Protein AF-A0A923X010-F1 (afdb_monomer_lite)

Radius of gyration: 14.25 Å; chains: 1; bounding box: 36×28×43 Å

Foldseek 3Di:
DEEEEEEADQPPVVQCLVVLLVCVVVVHHYAYEYQADDVVSLVVSQVVVVVSVHHNVSYHDNCVVVVDHFQCCVVCLVVVLVVVVVVPVPDPDAYEYEAADLAQAGVSRNSVNVSQVVVCVVVVHHYHHGYDDHCVPHDD

pLDDT: mean 92.66, std 8.64, range [51.75, 98.5]

Structure (mmCIF, N/CA/C/O backbone):
data_AF-A0A923X010-F1
#
_entry.id   AF-A0A923X010-F1
#
loop_
_atom_site.group_PDB
_atom_site.id
_atom_site.type_symbol
_atom_site.label_atom_id
_atom_site.label_alt_id
_atom_site.label_comp_id
_atom_site.label_asym_id
_atom_site.label_entity_id
_atom_site.label_seq_id
_atom_site.pdbx_PDB_ins_code
_atom_site.Cartn_x
_atom_site.Cartn_y
_atom_site.Cartn_z
_atom_site.occupancy
_atom_site.B_iso_or_equiv
_atom_site.auth_seq_id
_atom_site.auth_comp_id
_atom_site.auth_asym_id
_atom_site.auth_atom_id
_atom_site.pdbx_PDB_model_num
ATOM 1 N N . MET A 1 1 ? -11.680 -4.410 12.786 1.00 91.38 1 MET A N 1
ATOM 2 C CA . MET A 1 1 ? -10.551 -4.768 11.911 1.00 91.38 1 MET A CA 1
ATOM 3 C C . MET A 1 1 ? -10.046 -3.525 11.200 1.00 91.38 1 MET A C 1
ATOM 5 O O . MET A 1 1 ? -10.853 -2.677 10.807 1.00 91.38 1 MET A O 1
ATOM 9 N N . THR A 1 2 ? -8.729 -3.437 11.064 1.00 93.69 2 THR A N 1
ATOM 10 C CA . THR A 1 2 ? -8.023 -2.421 10.288 1.00 93.69 2 THR A CA 1
ATOM 11 C C . THR A 1 2 ? -7.460 -3.060 9.023 1.00 93.69 2 THR A C 1
ATOM 13 O O . THR A 1 2 ? -6.737 -4.047 9.096 1.00 93.69 2 THR A O 1
ATOM 16 N N . ILE A 1 3 ? -7.781 -2.489 7.867 1.00 96.69 3 ILE A N 1
ATOM 17 C CA . ILE A 1 3 ? -7.250 -2.897 6.569 1.00 96.69 3 ILE A CA 1
ATOM 18 C C . ILE A 1 3 ? -6.143 -1.927 6.178 1.00 96.69 3 ILE A C 1
ATOM 20 O O . ILE A 1 3 ? -6.376 -0.717 6.113 1.00 96.69 3 ILE A O 1
ATOM 24 N N . ILE A 1 4 ? -4.950 -2.446 5.913 1.00 96.88 4 ILE A N 1
ATOM 25 C CA . ILE A 1 4 ? -3.801 -1.660 5.470 1.00 96.88 4 ILE A CA 1
ATOM 26 C C . ILE A 1 4 ? -3.546 -1.963 3.997 1.00 96.88 4 ILE A C 1
ATOM 28 O O . ILE A 1 4 ? -3.059 -3.035 3.652 1.00 96.88 4 ILE A O 1
ATOM 32 N N . TYR A 1 5 ? -3.847 -0.997 3.138 1.00 98.12 5 TYR A N 1
ATOM 33 C CA . TYR A 1 5 ? -3.554 -1.035 1.712 1.00 98.12 5 TYR A CA 1
ATOM 34 C C . TYR A 1 5 ? -2.122 -0.548 1.477 1.00 98.12 5 TYR A C 1
ATOM 36 O O . TYR A 1 5 ? -1.843 0.645 1.595 1.00 98.12 5 TYR A O 1
ATOM 44 N N . LEU A 1 6 ? -1.218 -1.476 1.168 1.00 97.31 6 LEU A N 1
ATOM 45 C CA . LEU A 1 6 ? 0.174 -1.214 0.815 1.00 97.31 6 LEU A CA 1
ATOM 46 C C . LEU A 1 6 ? 0.300 -1.141 -0.707 1.00 97.31 6 LEU A C 1
ATOM 48 O O . LEU A 1 6 ? 0.279 -2.170 -1.386 1.00 97.31 6 LEU A O 1
ATOM 52 N N . LEU A 1 7 ? 0.415 0.079 -1.229 1.00 97.75 7 LEU A N 1
ATOM 53 C CA . LEU A 1 7 ? 0.396 0.360 -2.660 1.00 97.75 7 LEU A CA 1
ATOM 54 C C . LEU A 1 7 ? 1.720 1.012 -3.090 1.00 97.75 7 LEU A C 1
ATOM 56 O O . LEU A 1 7 ? 2.132 2.015 -2.500 1.00 97.75 7 LEU A O 1
ATOM 60 N N . PRO A 1 8 ? 2.427 0.456 -4.082 1.00 96.38 8 PRO A N 1
ATOM 61 C CA . PRO A 1 8 ? 3.676 1.028 -4.551 1.00 96.38 8 PRO A CA 1
ATOM 62 C C . PRO A 1 8 ? 3.425 2.357 -5.270 1.00 96.38 8 PRO A C 1
ATOM 64 O O . PRO A 1 8 ? 4.064 3.357 -4.929 1.00 96.38 8 PRO A O 1
ATOM 67 N N . HIS A 1 9 ? 2.437 2.408 -6.164 1.00 97.25 9 HIS A N 1
ATOM 68 C CA . HIS A 1 9 ? 2.143 3.573 -6.990 1.00 97.25 9 HIS A CA 1
ATOM 69 C C . HIS A 1 9 ? 0.783 4.184 -6.669 1.00 97.25 9 HIS A C 1
ATOM 71 O O . HIS A 1 9 ? -0.149 3.540 -6.193 1.00 97.25 9 HIS A O 1
ATOM 77 N N . PHE A 1 10 ? 0.672 5.474 -6.967 1.00 96.75 10 PHE A N 1
ATOM 78 C CA . PHE A 1 10 ? -0.623 6.130 -7.107 1.00 96.75 10 PHE A CA 1
ATOM 79 C C . PHE A 1 10 ? -1.327 5.582 -8.335 1.00 96.75 10 PHE A C 1
ATOM 81 O O . PHE A 1 10 ? -0.694 5.638 -9.378 1.00 96.75 10 PHE A O 1
ATOM 88 N N . ASP A 1 11 ? -2.613 5.247 -8.238 1.00 96.56 11 ASP A N 1
ATOM 89 C CA . ASP A 1 11 ? -3.487 4.595 -9.233 1.00 96.56 11 ASP A CA 1
ATOM 90 C C . ASP A 1 11 ? -3.678 3.080 -9.063 1.00 96.56 11 ASP A C 1
ATOM 92 O O . ASP A 1 11 ? -4.716 2.564 -9.494 1.00 96.56 11 ASP A O 1
ATOM 96 N N . ASP A 1 12 ? -2.802 2.395 -8.321 1.00 97.75 12 ASP A N 1
ATOM 97 C CA . ASP A 1 12 ? -2.976 0.977 -7.981 1.00 97.75 12 ASP A CA 1
ATOM 98 C C . ASP A 1 12 ? -4.307 0.725 -7.247 1.00 97.75 12 ASP A C 1
ATOM 100 O O . ASP A 1 12 ? -4.935 -0.328 -7.397 1.00 97.75 12 ASP A O 1
ATOM 104 N N . GLU A 1 13 ? -4.805 1.717 -6.497 1.00 97.62 13 GLU A N 1
ATOM 105 C CA . GLU A 1 13 ? -6.076 1.632 -5.775 1.00 97.62 13 GLU A CA 1
ATOM 106 C C . GLU A 1 13 ? -7.299 1.426 -6.692 1.00 97.62 13 GLU A C 1
ATOM 108 O O . GLU A 1 13 ? -8.356 0.978 -6.233 1.00 97.62 13 GLU A O 1
ATOM 113 N N . ILE A 1 14 ? -7.178 1.727 -7.990 1.00 97.25 14 ILE A N 1
ATOM 114 C CA . ILE A 1 14 ? -8.256 1.551 -8.972 1.00 97.25 14 ILE A CA 1
ATOM 115 C C . ILE A 1 14 ? -8.558 0.063 -9.184 1.00 97.25 14 ILE A C 1
ATOM 117 O O . ILE A 1 14 ? -9.721 -0.313 -9.365 1.00 97.25 14 ILE A O 1
ATOM 121 N N . PHE A 1 15 ? -7.546 -0.800 -9.103 1.00 97.06 15 PHE A N 1
ATOM 122 C CA . PHE A 1 15 ? -7.704 -2.242 -9.311 1.00 97.06 15 PHE A CA 1
ATOM 123 C C . PHE A 1 15 ? -8.417 -2.938 -8.150 1.00 97.06 15 PHE A C 1
ATOM 125 O O . PHE A 1 15 ? -8.931 -4.044 -8.311 1.00 97.06 15 PHE A O 1
ATOM 132 N N . ILE A 1 16 ? -8.515 -2.276 -6.993 1.00 97.06 16 ILE A N 1
ATOM 133 C CA . ILE A 1 16 ? -9.053 -2.869 -5.767 1.00 97.06 16 ILE A CA 1
ATOM 134 C C . ILE A 1 16 ? -10.325 -2.174 -5.252 1.00 97.06 16 ILE A C 1
ATOM 136 O O . ILE A 1 16 ? -10.784 -2.431 -4.138 1.00 97.06 16 ILE A O 1
ATOM 140 N N . ILE A 1 17 ? -10.979 -1.362 -6.098 1.00 98.06 17 ILE A N 1
ATOM 141 C CA . ILE A 1 17 ? -12.239 -0.656 -5.785 1.00 98.06 17 ILE A CA 1
ATOM 142 C C . ILE A 1 17 ? -13.317 -1.559 -5.166 1.00 98.06 17 ILE A C 1
ATOM 144 O O . ILE A 1 17 ? -13.933 -1.119 -4.188 1.00 98.06 17 ILE A O 1
ATOM 148 N N . PRO A 1 18 ? -13.612 -2.771 -5.692 1.00 97.81 18 PRO A N 1
ATOM 149 C CA . PRO A 1 18 ? -14.663 -3.606 -5.116 1.00 97.81 18 PRO A CA 1
ATOM 150 C C . PRO A 1 18 ? -14.389 -3.928 -3.647 1.00 97.81 18 PRO A C 1
ATOM 152 O O . PRO A 1 18 ? -15.273 -3.746 -2.816 1.00 97.81 18 PRO A O 1
ATOM 155 N N . LYS A 1 19 ? -13.145 -4.290 -3.313 1.00 97.88 19 LYS A N 1
ATOM 156 C CA . LYS A 1 19 ? -12.746 -4.585 -1.936 1.00 97.88 19 LYS A CA 1
ATOM 157 C C . LYS A 1 19 ? -12.765 -3.339 -1.049 1.00 97.88 19 LYS A C 1
ATOM 159 O O . LYS A 1 19 ? -13.325 -3.415 0.037 1.00 97.88 19 LYS A O 1
ATOM 164 N N . ILE A 1 20 ? -12.294 -2.183 -1.529 1.00 98.38 20 ILE A N 1
ATOM 165 C CA . ILE A 1 20 ? -12.387 -0.905 -0.786 1.00 98.38 20 ILE A CA 1
ATOM 166 C C . ILE A 1 20 ? -13.836 -0.618 -0.367 1.00 98.38 20 ILE A C 1
ATOM 168 O O . ILE A 1 20 ? -14.110 -0.215 0.768 1.00 98.38 20 ILE A O 1
ATOM 172 N N . ARG A 1 21 ? -14.788 -0.834 -1.286 1.00 98.25 21 ARG A N 1
ATOM 173 C CA . ARG A 1 21 ? -16.221 -0.649 -1.012 1.00 98.25 21 ARG A CA 1
ATOM 174 C C . ARG A 1 21 ? -16.739 -1.674 -0.015 1.00 98.25 21 ARG A C 1
ATOM 176 O O . ARG A 1 21 ? -17.382 -1.268 0.947 1.00 98.25 21 ARG A O 1
ATOM 183 N N . THR A 1 22 ? -16.419 -2.949 -0.212 1.00 98.25 22 THR A N 1
ATOM 184 C CA . THR A 1 22 ? -16.814 -4.029 0.697 1.00 98.25 22 THR A CA 1
ATOM 185 C C . THR A 1 22 ? -16.280 -3.798 2.109 1.00 98.25 22 THR A C 1
ATOM 187 O O . THR A 1 22 ? -17.043 -3.876 3.067 1.00 98.25 22 THR A O 1
ATOM 190 N N . ASP A 1 23 ? -15.008 -3.441 2.267 1.00 97.62 23 ASP A N 1
ATOM 191 C CA . ASP A 1 23 ? -14.410 -3.169 3.577 1.00 97.62 23 ASP A CA 1
ATOM 192 C C . ASP A 1 23 ? -15.076 -1.958 4.250 1.00 97.62 23 ASP A C 1
ATOM 194 O O . ASP A 1 23 ? -15.295 -1.947 5.462 1.00 97.62 23 ASP A O 1
ATOM 198 N N . ARG A 1 24 ? -15.469 -0.947 3.463 1.00 96.56 24 ARG A N 1
ATOM 199 C CA . ARG A 1 24 ? -16.205 0.224 3.965 1.00 96.56 24 ARG A CA 1
ATOM 200 C C . ARG A 1 24 ? -17.620 -0.142 4.405 1.00 96.56 24 ARG A C 1
ATOM 202 O O . ARG A 1 24 ? -18.067 0.323 5.448 1.00 96.56 24 ARG A O 1
ATOM 209 N N . GLU A 1 25 ? -18.324 -0.951 3.620 1.00 97.56 25 GLU A N 1
ATOM 210 C CA . GLU A 1 25 ? -19.680 -1.431 3.923 1.00 97.56 25 GLU A CA 1
ATOM 211 C C . GLU A 1 25 ? -19.713 -2.270 5.205 1.00 97.56 25 GLU A C 1
ATOM 213 O O . GLU A 1 25 ? -20.657 -2.158 5.985 1.00 97.56 25 GLU A O 1
ATOM 218 N N . HIS A 1 26 ? -18.645 -3.021 5.482 1.00 97.12 26 HIS A N 1
ATOM 219 C CA . HIS A 1 26 ? -18.456 -3.744 6.742 1.00 97.12 26 HIS A CA 1
ATOM 220 C C . HIS A 1 26 ? -17.944 -2.870 7.903 1.00 97.12 26 HIS A C 1
ATOM 222 O O . HIS A 1 26 ? -17.693 -3.379 8.998 1.00 97.12 26 HIS A O 1
ATOM 228 N N . GLY A 1 27 ? -17.775 -1.560 7.698 1.00 95.69 27 GLY A N 1
ATOM 229 C CA . GLY A 1 27 ? -17.325 -0.628 8.734 1.00 95.69 27 GLY A CA 1
ATOM 230 C C . GLY A 1 27 ? -15.868 -0.821 9.164 1.00 95.69 27 GLY A C 1
ATOM 231 O O . GLY A 1 27 ? -15.508 -0.449 10.282 1.00 95.69 27 GLY A O 1
ATOM 232 N N . HIS A 1 28 ? -15.021 -1.420 8.322 1.00 95.25 28 HIS A N 1
ATOM 233 C CA . HIS A 1 28 ? -13.602 -1.581 8.627 1.00 95.25 28 HIS A CA 1
ATOM 234 C C . HIS A 1 28 ? -12.861 -0.241 8.549 1.00 95.25 28 HIS A C 1
ATOM 236 O O . HIS A 1 28 ? -13.107 0.578 7.659 1.00 95.25 28 HIS A O 1
ATOM 242 N N . SER A 1 29 ? -11.921 -0.027 9.475 1.00 94.38 29 SER A N 1
ATOM 243 C CA . SER A 1 29 ? -10.981 1.093 9.381 1.00 94.38 29 SER A CA 1
ATOM 244 C C . SER A 1 29 ? -10.013 0.796 8.243 1.00 94.38 29 SER A C 1
ATOM 246 O O . SER A 1 29 ? -9.442 -0.287 8.202 1.00 94.38 29 SER A O 1
ATOM 248 N N . GLN A 1 30 ? -9.822 1.733 7.323 1.00 96.31 30 GLN A N 1
ATOM 249 C CA . GLN A 1 30 ? -8.932 1.554 6.177 1.00 96.31 30 GLN A CA 1
ATOM 250 C C . GLN A 1 30 ? -7.791 2.558 6.272 1.00 96.31 30 GLN A C 1
ATOM 252 O O . GLN A 1 30 ? -8.032 3.717 6.606 1.00 96.31 30 GLN A O 1
ATOM 257 N N . LEU A 1 31 ? -6.570 2.111 6.001 1.00 96.38 31 LEU A N 1
ATOM 258 C CA . LEU A 1 31 ? -5.362 2.925 5.937 1.00 96.38 31 LEU A CA 1
ATOM 259 C C . LEU A 1 31 ? -4.660 2.634 4.612 1.00 96.38 31 LEU A C 1
ATOM 261 O O . LEU A 1 31 ? -4.320 1.488 4.340 1.00 96.38 31 LEU A O 1
ATOM 265 N N . PHE A 1 32 ? -4.426 3.662 3.808 1.00 97.75 32 PHE A N 1
ATOM 266 C CA . PHE A 1 32 ? -3.686 3.561 2.554 1.00 97.75 32 PHE A CA 1
ATOM 267 C C . PHE A 1 32 ? -2.268 4.057 2.763 1.00 97.75 32 PHE A C 1
ATOM 269 O O . PHE A 1 32 ? -2.062 5.110 3.364 1.00 97.75 32 PHE A O 1
ATOM 276 N N . ILE A 1 33 ? -1.291 3.315 2.264 1.00 96.56 33 ILE A N 1
ATOM 277 C CA . ILE A 1 33 ? 0.121 3.666 2.342 1.00 96.56 33 ILE A CA 1
ATOM 278 C C . ILE A 1 33 ? 0.690 3.577 0.933 1.00 96.56 33 ILE A C 1
ATOM 280 O O . ILE A 1 33 ? 0.758 2.491 0.363 1.00 96.56 33 ILE A O 1
ATOM 284 N N . PHE A 1 34 ? 1.102 4.727 0.403 1.00 97.00 34 PHE A N 1
ATOM 285 C CA . PHE A 1 34 ? 1.730 4.840 -0.910 1.00 97.00 34 PHE A CA 1
ATOM 286 C C . PHE A 1 34 ? 3.246 4.951 -0.780 1.00 97.00 34 PHE A C 1
ATOM 288 O O . PHE A 1 34 ? 3.737 5.765 0.012 1.00 97.00 34 PHE A O 1
ATOM 295 N N . PHE A 1 35 ? 3.986 4.163 -1.561 1.00 95.38 35 PHE A N 1
ATOM 296 C CA . PHE A 1 35 ? 5.449 4.190 -1.554 1.00 95.38 35 PHE A CA 1
ATOM 297 C C . PHE A 1 35 ? 6.053 5.251 -2.485 1.00 95.38 35 PHE A C 1
ATOM 299 O O . PHE A 1 35 ? 7.077 5.823 -2.137 1.00 95.38 35 PHE A O 1
ATOM 306 N N . MET A 1 36 ? 5.459 5.538 -3.642 1.00 92.75 36 MET A N 1
ATOM 307 C CA . MET A 1 36 ? 6.008 6.496 -4.611 1.00 92.75 36 MET A CA 1
ATOM 308 C C . MET A 1 36 ? 5.841 7.962 -4.163 1.00 92.75 36 MET A C 1
ATOM 310 O O . MET A 1 36 ? 4.837 8.325 -3.545 1.00 92.75 36 MET A O 1
ATOM 314 N N . SER A 1 37 ? 6.794 8.837 -4.513 1.00 91.81 37 SER A N 1
ATOM 315 C CA . SER A 1 37 ? 6.643 10.297 -4.413 1.00 91.81 37 SER A CA 1
ATOM 316 C C . SER A 1 37 ? 6.268 10.906 -5.762 1.00 91.81 37 SER A C 1
ATOM 318 O O . SER A 1 37 ? 6.996 10.810 -6.749 1.00 91.81 37 SER A O 1
ATOM 320 N N . SER A 1 38 ? 5.113 11.564 -5.813 1.00 93.81 38 SER A N 1
ATOM 321 C CA . SER A 1 38 ? 4.683 12.360 -6.962 1.00 93.81 38 SER A CA 1
ATOM 322 C C . SER A 1 38 ? 3.553 13.300 -6.536 1.00 93.81 38 SER A C 1
ATOM 324 O O . SER A 1 38 ? 2.410 12.863 -6.398 1.00 93.81 38 SER A O 1
ATOM 326 N N . PRO A 1 39 ? 3.816 14.606 -6.333 1.00 93.06 39 PRO A N 1
ATOM 327 C CA . PRO A 1 39 ? 2.817 15.529 -5.787 1.00 93.06 39 PRO A CA 1
ATOM 328 C C . PRO A 1 39 ? 1.546 15.669 -6.632 1.00 93.06 39 PRO A C 1
ATOM 330 O O . PRO A 1 39 ? 0.472 15.946 -6.096 1.00 93.06 39 PRO A O 1
ATOM 333 N N . LEU A 1 40 ? 1.658 15.526 -7.957 1.00 95.12 40 LEU A N 1
ATOM 334 C CA . LEU A 1 40 ? 0.502 15.571 -8.851 1.00 95.12 40 LEU A CA 1
ATOM 335 C C . LEU A 1 40 ? -0.354 14.311 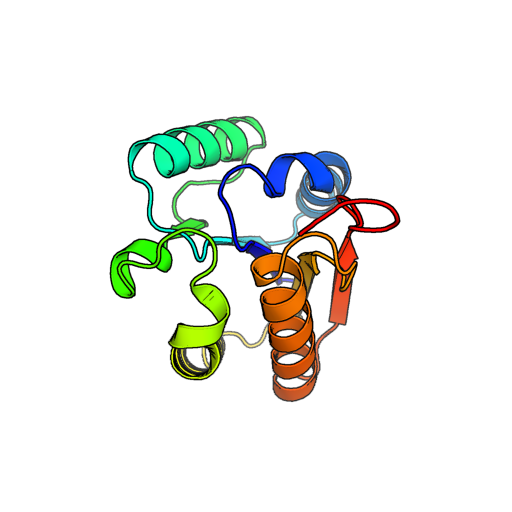-8.685 1.00 95.12 40 LEU A C 1
ATOM 337 O O . LEU A 1 40 ? -1.548 14.420 -8.416 1.00 95.12 40 LEU A O 1
ATOM 341 N N . ARG A 1 41 ? 0.279 13.139 -8.769 1.00 96.25 41 ARG A N 1
ATOM 342 C CA . ARG A 1 41 ? -0.386 11.836 -8.673 1.00 96.25 41 ARG A CA 1
ATOM 343 C C . ARG A 1 41 ? -0.971 11.593 -7.281 1.00 96.25 41 ARG A C 1
ATOM 345 O O . ARG A 1 41 ? -2.105 11.147 -7.163 1.00 96.25 41 ARG A O 1
ATOM 352 N N . ALA A 1 42 ? -0.281 12.033 -6.229 1.00 96.06 42 ALA A N 1
ATOM 353 C CA . ALA A 1 42 ? -0.801 12.018 -4.866 1.00 96.06 42 ALA A CA 1
ATOM 354 C C . ALA A 1 42 ? -2.132 12.774 -4.752 1.00 96.06 42 A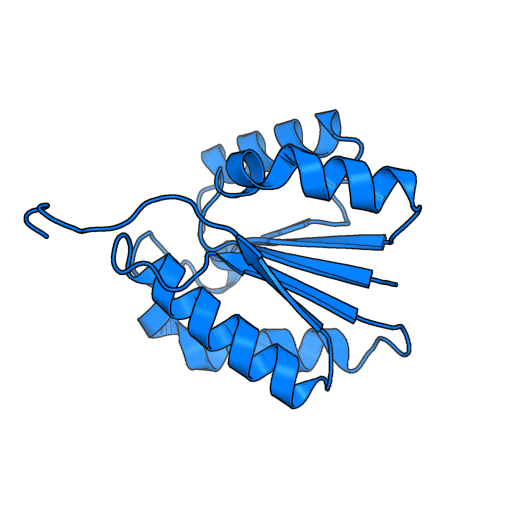LA A C 1
ATOM 356 O O . ALA A 1 42 ? -3.085 12.283 -4.152 1.00 96.06 42 ALA A O 1
ATOM 357 N N . LYS A 1 43 ? -2.247 13.960 -5.368 1.00 97.19 43 LYS A N 1
ATOM 358 C CA . LYS A 1 43 ? -3.509 14.722 -5.371 1.00 97.19 43 LYS A CA 1
ATOM 359 C C . LYS A 1 43 ? -4.624 13.991 -6.115 1.00 97.19 43 LYS A C 1
ATOM 361 O O . LYS A 1 43 ? -5.785 14.134 -5.733 1.00 97.19 43 LYS A O 1
ATOM 366 N N . GLU A 1 44 ? -4.299 13.257 -7.173 1.00 97.88 44 GLU A N 1
ATOM 367 C CA . GLU A 1 44 ? -5.265 12.461 -7.934 1.00 97.88 44 GLU A CA 1
ATOM 368 C C . GLU A 1 44 ? -5.793 11.297 -7.093 1.00 97.88 44 GLU A C 1
ATOM 370 O O . GLU A 1 44 ? -7.009 11.212 -6.896 1.00 97.88 44 GLU A O 1
ATOM 375 N N . SER A 1 45 ? -4.902 10.500 -6.499 1.00 97.94 45 SER A N 1
ATOM 376 C CA . SER A 1 45 ? -5.270 9.386 -5.616 1.00 97.94 45 SER A CA 1
ATOM 377 C C . SER A 1 45 ? -6.034 9.846 -4.378 1.00 97.94 45 SER A C 1
ATOM 379 O O . SER A 1 45 ? -7.069 9.272 -4.046 1.00 97.94 45 SER A O 1
ATOM 381 N N . LEU A 1 46 ? -5.624 10.941 -3.726 1.00 98.00 46 LEU A N 1
ATOM 382 C CA . LEU A 1 46 ? -6.367 11.493 -2.585 1.00 98.00 46 LEU A CA 1
ATOM 383 C C . LEU A 1 46 ? -7.798 11.889 -2.978 1.00 98.00 46 LEU A C 1
ATOM 385 O O . LEU A 1 46 ? -8.747 11.550 -2.273 1.00 98.00 46 LEU A O 1
ATOM 389 N N . ARG A 1 47 ? -7.981 12.563 -4.122 1.00 98.25 47 ARG A N 1
ATOM 390 C CA . ARG A 1 47 ? -9.322 12.917 -4.628 1.00 98.25 47 ARG A CA 1
ATOM 391 C C . ARG A 1 47 ? -10.144 11.682 -4.981 1.00 98.25 47 ARG A C 1
ATOM 393 O O . ARG A 1 47 ? -11.357 11.676 -4.774 1.00 98.25 47 ARG A O 1
ATOM 400 N N . PHE A 1 48 ? -9.512 10.664 -5.553 1.00 98.19 48 PHE A N 1
ATOM 401 C CA . PHE A 1 48 ? -10.162 9.405 -5.889 1.00 98.19 48 PHE A CA 1
ATOM 402 C C . PHE A 1 48 ? -10.635 8.665 -4.629 1.00 98.19 48 PHE A C 1
ATOM 404 O O . PHE A 1 48 ? -11.818 8.339 -4.520 1.00 98.19 48 PHE A O 1
ATOM 411 N N . LEU A 1 49 ? -9.759 8.499 -3.638 1.00 98.31 49 LEU A N 1
ATOM 412 C CA . LEU A 1 49 ? -10.071 7.864 -2.356 1.00 98.31 49 LEU A CA 1
ATOM 413 C C . LEU A 1 49 ? -11.149 8.637 -1.579 1.00 98.31 49 LEU A C 1
ATOM 415 O O . LEU A 1 49 ? -12.089 8.027 -1.068 1.00 98.31 49 LEU A O 1
ATOM 419 N N . GLN A 1 50 ? -11.115 9.974 -1.594 1.00 98.00 50 GLN A N 1
ATOM 420 C CA . GLN A 1 50 ? -12.190 10.810 -1.042 1.00 98.00 50 GLN A CA 1
ATOM 421 C C . GLN A 1 50 ? -13.548 10.538 -1.701 1.00 98.00 50 GLN A C 1
ATOM 423 O O . GLN A 1 50 ? -14.559 10.435 -1.007 1.00 98.00 50 GLN A O 1
ATOM 428 N N . LYS A 1 51 ? -13.596 10.367 -3.030 1.00 97.56 51 LYS A N 1
ATOM 429 C CA . LYS A 1 51 ? -14.836 9.988 -3.738 1.00 97.56 51 LYS A CA 1
ATOM 430 C C . LYS A 1 51 ? -15.328 8.589 -3.359 1.00 97.56 51 LYS A C 1
ATOM 432 O O . LYS A 1 51 ? -16.520 8.316 -3.480 1.00 97.56 51 LYS A O 1
ATOM 437 N N . LEU A 1 52 ? -14.437 7.718 -2.889 1.00 97.06 52 LEU A N 1
ATOM 438 C CA . LEU A 1 52 ? -14.778 6.419 -2.307 1.00 97.06 52 LEU A CA 1
ATOM 439 C C . LEU A 1 52 ? -15.097 6.498 -0.802 1.00 97.06 52 LEU A C 1
ATOM 441 O O . LEU A 1 52 ? -15.318 5.461 -0.178 1.00 97.06 52 LEU A O 1
ATOM 445 N N . GLY A 1 53 ? -15.171 7.695 -0.217 1.00 97.12 53 GLY A N 1
ATOM 446 C CA . GLY A 1 53 ? -15.502 7.893 1.195 1.00 97.12 53 GLY A CA 1
ATOM 447 C C . GLY A 1 53 ? -14.341 7.629 2.156 1.00 97.12 53 GLY A C 1
ATOM 448 O O . GLY A 1 53 ? -14.582 7.441 3.345 1.00 97.12 53 GLY A O 1
ATOM 449 N N . ILE A 1 54 ? -13.101 7.601 1.662 1.00 97.81 54 ILE A N 1
ATOM 450 C CA . ILE A 1 54 ? -11.897 7.480 2.486 1.00 97.81 54 ILE A CA 1
ATOM 451 C C . ILE A 1 54 ? -11.382 8.880 2.817 1.00 97.81 54 ILE A C 1
ATOM 453 O O . ILE A 1 54 ? -11.148 9.705 1.933 1.00 97.81 54 ILE A O 1
ATOM 457 N N . ALA A 1 55 ? -11.212 9.155 4.105 1.00 96.44 55 ALA A N 1
ATOM 458 C CA . ALA A 1 55 ? -10.732 10.444 4.575 1.00 96.44 55 ALA A CA 1
ATOM 459 C C . ALA A 1 55 ? -9.212 10.590 4.352 1.00 96.44 55 ALA A C 1
ATOM 461 O O . ALA A 1 55 ? -8.471 9.611 4.396 1.00 96.44 55 ALA A O 1
ATOM 462 N N . THR A 1 56 ? -8.722 11.802 4.097 1.00 95.12 56 THR A N 1
ATOM 463 C CA . THR A 1 56 ? -7.311 12.037 3.718 1.00 95.12 56 THR A CA 1
ATOM 464 C C . THR A 1 56 ? -6.315 11.694 4.819 1.00 95.12 56 THR A C 1
ATOM 466 O O . THR A 1 56 ? -5.194 11.295 4.532 1.00 95.12 56 THR A O 1
ATOM 469 N N . GLU A 1 57 ? -6.727 11.796 6.080 1.00 95.62 57 GLU A N 1
ATOM 470 C CA . GLU A 1 57 ? -5.96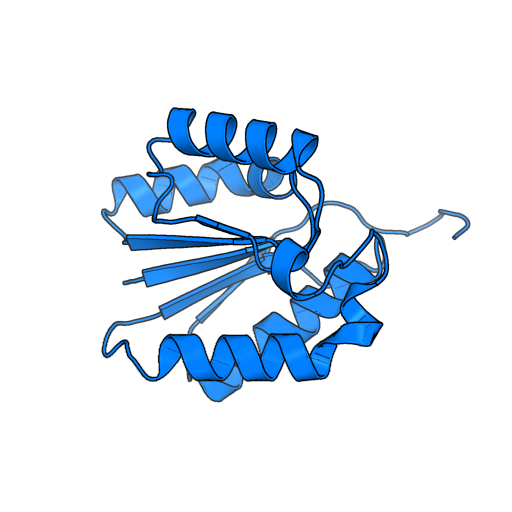0 11.376 7.254 1.00 95.62 57 GLU A CA 1
ATOM 471 C C . GLU A 1 57 ? -5.750 9.857 7.326 1.00 95.62 57 GLU A C 1
ATOM 473 O O . GLU A 1 57 ? -4.927 9.377 8.102 1.00 95.62 57 GLU A O 1
ATOM 478 N N . LYS A 1 58 ? -6.488 9.094 6.513 1.00 96.06 58 LYS A N 1
ATOM 479 C CA . LYS A 1 58 ? -6.324 7.650 6.334 1.00 96.06 58 LYS A CA 1
ATOM 480 C C . LYS A 1 58 ? -5.392 7.305 5.173 1.00 96.06 58 LYS A C 1
ATOM 482 O O . LYS A 1 58 ? -5.390 6.166 4.717 1.00 96.06 58 LYS A O 1
ATOM 487 N N . VAL A 1 59 ? -4.603 8.267 4.696 1.00 96.69 59 VAL A N 1
ATOM 488 C CA . VAL A 1 59 ? -3.632 8.073 3.619 1.00 96.69 59 VAL A CA 1
ATOM 489 C C . VAL A 1 59 ? -2.258 8.557 4.073 1.00 96.69 59 VAL A C 1
ATOM 491 O O . VAL A 1 59 ? -2.088 9.712 4.460 1.00 96.69 59 VAL A O 1
ATOM 494 N N . LEU A 1 60 ? -1.266 7.674 4.007 1.00 95.25 60 LEU A N 1
ATOM 495 C CA . LEU A 1 60 ? 0.134 7.957 4.295 1.00 95.25 60 LEU A CA 1
ATOM 496 C C . LEU A 1 60 ? 0.930 7.957 2.991 1.00 95.25 60 LEU A C 1
ATOM 498 O O . LEU A 1 60 ? 1.051 6.938 2.315 1.00 95.25 60 LEU A O 1
ATOM 502 N N . LEU A 1 61 ? 1.495 9.113 2.656 1.00 94.94 61 LEU A N 1
ATOM 503 C CA . LEU A 1 61 ? 2.361 9.298 1.495 1.00 94.94 61 LEU A CA 1
ATOM 504 C C . LEU A 1 61 ? 3.813 9.067 1.920 1.00 94.94 61 LEU A C 1
ATOM 506 O O . LEU A 1 61 ? 4.546 10.004 2.230 1.00 94.94 61 LEU A O 1
ATOM 510 N N . MET A 1 62 ? 4.221 7.802 2.012 1.00 91.50 62 MET A N 1
ATOM 511 C CA . MET A 1 62 ? 5.565 7.454 2.480 1.00 91.50 62 MET A CA 1
ATOM 512 C C . MET A 1 62 ? 6.649 7.818 1.471 1.00 91.50 62 MET A C 1
ATOM 514 O O . MET A 1 62 ? 7.776 8.092 1.880 1.00 91.50 62 MET A O 1
ATOM 518 N N . GLY A 1 63 ? 6.321 7.892 0.182 1.00 83.88 63 GLY A N 1
ATOM 519 C CA . GLY A 1 63 ? 7.293 8.262 -0.843 1.00 83.88 63 GLY A CA 1
ATOM 520 C C . GLY A 1 63 ? 7.958 9.603 -0.629 1.00 83.88 63 GLY A C 1
ATOM 521 O O . GLY A 1 63 ? 9.155 9.723 -0.873 1.00 83.88 63 GLY A O 1
ATOM 522 N N . ASP A 1 64 ? 7.244 10.582 -0.078 1.00 83.56 64 ASP A N 1
ATOM 523 C CA . ASP A 1 64 ? 7.805 11.907 0.201 1.00 83.56 64 ASP A CA 1
ATOM 524 C C . ASP A 1 64 ? 8.916 11.852 1.263 1.00 83.56 64 ASP A C 1
ATOM 526 O O . ASP A 1 64 ? 9.843 12.660 1.237 1.00 83.56 64 ASP A O 1
ATOM 530 N N . LYS A 1 65 ? 8.872 10.864 2.169 1.00 85.06 65 LYS A N 1
ATOM 531 C CA . LYS A 1 65 ? 9.928 10.626 3.163 1.00 85.06 65 LYS A CA 1
ATOM 532 C C . LYS A 1 65 ? 11.184 10.018 2.537 1.00 85.06 65 LYS A C 1
ATOM 534 O O . LYS A 1 65 ? 12.286 10.302 3.001 1.00 85.06 65 LYS A O 1
ATOM 539 N N . PHE A 1 66 ? 11.020 9.171 1.524 1.00 82.75 66 PHE A N 1
ATOM 540 C CA . PHE A 1 66 ? 12.121 8.450 0.876 1.00 82.75 66 PHE A CA 1
ATOM 541 C C . PHE A 1 66 ? 12.625 9.134 -0.402 1.00 82.75 66 PHE A C 1
ATOM 543 O O . PHE A 1 66 ? 13.659 8.733 -0.927 1.00 82.75 66 PHE A O 1
ATOM 550 N N . ALA A 1 67 ? 11.914 10.161 -0.887 1.00 84.56 67 ALA A N 1
ATOM 551 C CA . ALA A 1 67 ? 12.078 10.726 -2.227 1.00 84.56 67 ALA A CA 1
ATOM 552 C C . ALA A 1 67 ? 12.092 9.633 -3.315 1.00 84.56 67 ALA A C 1
ATOM 554 O O . ALA A 1 67 ? 12.858 9.702 -4.277 1.00 84.56 67 ALA A O 1
ATOM 555 N N . ALA A 1 68 ? 11.268 8.599 -3.120 1.00 86.06 68 ALA A N 1
ATOM 556 C CA . ALA A 1 68 ? 11.287 7.407 -3.949 1.00 86.06 68 ALA A CA 1
ATOM 557 C C . ALA A 1 68 ? 10.592 7.661 -5.290 1.00 86.06 68 ALA A C 1
ATOM 559 O O . ALA A 1 68 ? 9.420 8.044 -5.336 1.00 86.06 68 ALA A O 1
ATOM 560 N N . ASN A 1 69 ? 11.330 7.432 -6.372 1.00 89.12 69 ASN A N 1
ATOM 561 C CA . ASN A 1 69 ? 10.800 7.437 -7.729 1.00 89.12 69 ASN A CA 1
ATOM 562 C C . ASN A 1 69 ? 10.314 6.037 -8.119 1.00 89.12 69 ASN A C 1
ATOM 564 O O . ASN A 1 69 ? 10.543 5.062 -7.403 1.00 89.12 69 ASN A O 1
ATOM 568 N N . ASP A 1 70 ? 9.673 5.973 -9.282 1.00 91.50 70 ASP A N 1
ATOM 569 C CA . ASP A 1 70 ? 9.286 4.724 -9.931 1.00 91.50 70 ASP A CA 1
ATOM 570 C C . ASP A 1 70 ? 10.476 3.755 -10.044 1.00 91.50 70 ASP A C 1
ATOM 572 O O . ASP A 1 70 ? 11.593 4.155 -10.404 1.00 91.50 70 ASP A O 1
ATOM 576 N N . GLY A 1 71 ? 10.239 2.498 -9.687 1.00 91.62 71 GLY A N 1
ATOM 577 C CA . GLY A 1 71 ? 11.201 1.406 -9.747 1.00 91.62 71 GLY A CA 1
ATOM 578 C C . GLY A 1 71 ? 12.274 1.408 -8.663 1.00 91.62 71 GLY A C 1
ATOM 579 O O . GLY A 1 71 ? 13.305 0.737 -8.791 1.00 91.62 71 GLY A O 1
ATOM 580 N N . GLN A 1 72 ? 12.089 2.204 -7.606 1.00 93.31 72 GLN A N 1
ATOM 581 C CA . GLN A 1 72 ? 13.075 2.339 -6.534 1.00 93.31 72 GLN A CA 1
ATOM 582 C C . GLN A 1 72 ? 12.692 1.610 -5.247 1.00 93.31 72 GLN A C 1
ATOM 584 O O . GLN A 1 72 ? 13.477 1.671 -4.299 1.00 93.31 72 GLN A O 1
ATOM 589 N N . LEU A 1 73 ? 11.559 0.900 -5.174 1.00 93.44 73 LEU A N 1
ATOM 590 C CA . LEU A 1 73 ? 11.103 0.295 -3.914 1.00 93.44 73 LEU A CA 1
ATOM 591 C C . LEU A 1 73 ? 12.133 -0.655 -3.321 1.00 93.44 73 LEU A C 1
ATOM 593 O O . LEU A 1 73 ? 12.415 -0.600 -2.123 1.00 93.44 73 LEU A O 1
ATOM 597 N N . LEU A 1 74 ? 12.769 -1.460 -4.169 1.00 93.06 74 LEU A N 1
ATOM 598 C CA . LEU A 1 74 ? 13.796 -2.400 -3.732 1.00 93.06 74 LEU A CA 1
ATOM 599 C C . LEU A 1 74 ? 14.990 -1.709 -3.045 1.00 93.06 74 LEU A C 1
ATOM 601 O O . LEU A 1 74 ? 15.567 -2.274 -2.117 1.00 93.06 74 LEU A O 1
ATOM 605 N N . ASN A 1 75 ? 15.328 -0.476 -3.442 1.00 93.75 75 ASN A N 1
ATOM 606 C CA . ASN A 1 75 ? 16.438 0.284 -2.856 1.00 93.75 75 ASN A CA 1
ATOM 607 C C . ASN A 1 75 ? 16.147 0.759 -1.427 1.00 93.75 75 ASN A C 1
ATOM 609 O O . ASN A 1 75 ? 17.083 1.018 -0.679 1.00 93.75 75 ASN A O 1
ATOM 613 N N . TYR A 1 76 ? 14.867 0.867 -1.062 1.00 94.25 76 TYR A N 1
ATOM 614 C CA . TYR A 1 76 ? 14.404 1.329 0.250 1.00 94.25 76 TYR A CA 1
ATOM 615 C C . TYR A 1 76 ? 13.659 0.231 1.019 1.00 94.25 76 TYR A C 1
ATOM 617 O O . TYR A 1 76 ? 12.920 0.519 1.963 1.00 94.25 76 TYR A O 1
ATOM 625 N N . PHE A 1 77 ? 13.805 -1.031 0.604 1.00 92.88 77 PHE A N 1
ATOM 626 C CA . PHE A 1 77 ? 13.011 -2.146 1.119 1.00 92.88 77 PHE A CA 1
ATOM 627 C C . PHE A 1 77 ? 13.125 -2.276 2.645 1.00 92.88 77 PHE A C 1
ATOM 629 O O . PHE A 1 77 ? 12.118 -2.387 3.348 1.00 92.88 77 PHE A O 1
ATOM 636 N N . ASN A 1 78 ? 14.351 -2.226 3.173 1.00 94.06 78 ASN A N 1
ATOM 637 C CA . ASN A 1 78 ? 14.614 -2.407 4.601 1.00 94.06 78 ASN A CA 1
ATOM 638 C C . ASN A 1 78 ? 14.126 -1.212 5.428 1.00 94.06 78 ASN A C 1
ATOM 640 O O . ASN A 1 78 ? 13.583 -1.383 6.525 1.00 94.06 78 ASN A O 1
ATOM 644 N N . GLU A 1 79 ? 14.300 -0.003 4.908 1.00 94.44 79 GLU A N 1
ATOM 645 C CA . GLU A 1 79 ? 13.872 1.244 5.527 1.00 94.44 79 GLU A CA 1
ATOM 646 C C . GLU A 1 79 ? 12.347 1.338 5.562 1.00 94.44 79 GLU A C 1
ATOM 648 O O . GLU A 1 79 ? 11.775 1.693 6.598 1.00 94.44 79 GLU A O 1
ATOM 653 N N . PHE A 1 80 ? 11.685 0.970 4.464 1.00 93.81 80 PHE A N 1
ATOM 654 C CA . PHE A 1 80 ? 10.231 0.925 4.385 1.00 93.81 80 PHE A CA 1
ATOM 655 C C . PHE A 1 80 ? 9.668 -0.141 5.324 1.00 93.81 80 PHE A C 1
ATOM 657 O O . PHE A 1 80 ? 8.791 0.166 6.128 1.00 93.81 80 PHE A O 1
ATOM 664 N N . TYR A 1 81 ? 10.231 -1.354 5.320 1.00 94.38 81 TYR A N 1
ATOM 665 C CA . TYR A 1 81 ? 9.858 -2.406 6.268 1.00 94.38 81 TYR A CA 1
ATOM 666 C C . TYR A 1 81 ? 9.999 -1.944 7.724 1.00 94.38 81 TYR A C 1
ATOM 668 O O . TYR A 1 81 ? 9.059 -2.063 8.508 1.00 94.38 81 TYR A O 1
ATOM 676 N N . SER A 1 82 ? 11.131 -1.334 8.081 1.00 93.06 82 SER A N 1
ATOM 677 C CA . SER A 1 82 ? 11.367 -0.821 9.438 1.00 93.06 82 SER A CA 1
ATOM 678 C C . SER A 1 82 ? 10.383 0.291 9.822 1.00 93.06 82 SER A C 1
ATOM 680 O O . SER A 1 82 ? 9.896 0.336 10.958 1.00 93.06 82 SER A O 1
ATOM 682 N N . ALA A 1 83 ? 10.045 1.172 8.874 1.00 91.62 83 ALA A N 1
ATOM 683 C CA . ALA A 1 83 ? 9.031 2.202 9.070 1.00 91.62 83 ALA A CA 1
ATOM 684 C C . ALA A 1 83 ? 7.641 1.591 9.302 1.00 91.62 83 ALA A C 1
ATOM 686 O O . ALA A 1 83 ? 6.940 2.029 10.212 1.00 91.62 83 ALA A O 1
ATOM 687 N N . MET A 1 84 ? 7.267 0.558 8.540 1.00 91.44 84 MET A N 1
ATOM 688 C CA . MET A 1 84 ? 5.996 -0.150 8.717 1.00 91.44 84 MET A CA 1
ATOM 689 C C . MET A 1 84 ? 5.921 -0.839 10.080 1.00 91.44 84 MET A C 1
ATOM 691 O O . MET A 1 84 ? 4.939 -0.653 10.792 1.00 91.44 84 MET A O 1
ATOM 695 N N . ILE A 1 85 ? 6.970 -1.562 10.492 1.00 90.81 85 ILE A N 1
ATOM 696 C CA . ILE A 1 85 ? 7.032 -2.195 11.822 1.00 90.81 85 ILE A CA 1
ATOM 697 C C . ILE A 1 85 ? 6.822 -1.168 12.944 1.00 90.81 85 ILE A C 1
ATOM 699 O O . ILE A 1 85 ? 6.159 -1.464 13.935 1.00 90.81 85 ILE A O 1
ATOM 703 N N . SER A 1 86 ? 7.350 0.045 12.783 1.00 86.75 86 SER A N 1
ATOM 704 C CA . SER A 1 86 ? 7.218 1.109 13.785 1.00 86.75 86 SER A CA 1
ATOM 705 C C . SER A 1 86 ? 5.810 1.715 13.847 1.00 86.75 86 SER A C 1
ATOM 707 O O . SER A 1 86 ? 5.401 2.184 14.906 1.00 86.75 86 SER A O 1
ATOM 709 N N . LEU A 1 87 ? 5.056 1.711 12.740 1.00 81.38 87 LEU A N 1
ATOM 710 C CA . LEU A 1 87 ? 3.688 2.245 12.704 1.00 81.38 87 LEU A CA 1
ATOM 711 C C . LEU A 1 87 ? 2.702 1.399 13.517 1.00 81.38 87 LEU A C 1
ATOM 713 O O . LEU A 1 87 ? 1.754 1.934 14.086 1.00 81.38 87 LEU A O 1
ATOM 717 N N . THR A 1 88 ? 2.899 0.082 13.561 1.00 65.94 88 THR A N 1
ATOM 718 C CA . THR A 1 88 ? 1.885 -0.861 14.056 1.00 65.94 88 THR A CA 1
ATOM 719 C C . THR A 1 88 ? 2.107 -1.354 15.474 1.00 65.94 88 THR A C 1
ATOM 721 O O . THR A 1 88 ? 1.189 -1.942 16.039 1.00 65.94 88 THR A O 1
ATOM 724 N N . GLN A 1 89 ? 3.225 -1.002 16.121 1.00 59.16 89 GLN A N 1
ATOM 725 C CA . GLN A 1 89 ? 3.392 -1.167 17.578 1.00 59.16 89 GLN A CA 1
ATOM 726 C C . GLN A 1 89 ? 2.325 -0.411 18.410 1.00 59.16 89 GLN A C 1
ATOM 728 O O . GLN A 1 89 ? 2.358 -0.435 19.637 1.00 59.16 89 GLN A O 1
ATOM 733 N N . ILE A 1 90 ? 1.377 0.258 17.748 1.00 51.75 90 ILE A N 1
ATOM 734 C CA . ILE A 1 90 ? 0.362 1.148 18.303 1.00 51.75 90 ILE A CA 1
ATOM 735 C C . ILE A 1 90 ? -1.059 0.536 18.220 1.00 51.75 90 ILE A C 1
ATOM 737 O O . ILE A 1 90 ? -1.978 1.062 18.845 1.00 51.75 90 ILE A O 1
ATOM 741 N N . HIS A 1 91 ? -1.274 -0.590 17.521 1.00 54.88 91 HIS A N 1
ATOM 742 C CA . HIS A 1 91 ? -2.624 -1.128 17.280 1.00 54.88 91 HIS A CA 1
ATOM 743 C C . HIS A 1 91 ? -2.839 -2.529 17.886 1.00 54.88 91 HIS A C 1
ATOM 745 O O . HIS A 1 91 ? -2.204 -3.491 17.475 1.00 54.88 91 HIS A O 1
ATOM 751 N N . ASN A 1 92 ? -3.783 -2.639 18.832 1.00 60.31 92 ASN A N 1
ATOM 752 C CA . ASN A 1 92 ? -4.287 -3.899 19.417 1.00 60.31 92 ASN A CA 1
ATOM 753 C C . ASN A 1 92 ? -5.427 -4.535 18.586 1.00 60.31 92 ASN A C 1
ATOM 755 O O . ASN A 1 92 ? -6.142 -5.404 19.083 1.00 60.31 92 ASN A O 1
ATOM 759 N N . ASP A 1 93 ? -5.647 -4.067 17.358 1.00 71.69 93 ASP A N 1
ATOM 760 C CA . ASP A 1 93 ? -6.786 -4.469 16.531 1.00 71.69 93 ASP A CA 1
ATOM 761 C C . ASP A 1 93 ? -6.410 -5.603 15.570 1.00 71.69 93 ASP A C 1
ATOM 763 O O . ASP A 1 93 ? -5.264 -5.692 15.136 1.00 71.69 93 ASP A O 1
ATOM 767 N N . ASP A 1 94 ? -7.390 -6.414 15.161 1.00 90.38 94 ASP A N 1
ATOM 768 C CA . ASP A 1 94 ? -7.232 -7.339 14.032 1.00 90.38 94 ASP A CA 1
ATOM 769 C C . ASP A 1 94 ? -6.829 -6.560 12.770 1.00 90.38 94 ASP A C 1
ATOM 771 O O . ASP A 1 94 ? -7.528 -5.614 12.378 1.00 90.38 94 ASP A O 1
ATOM 775 N N . ILE A 1 95 ? -5.724 -6.959 12.133 1.00 93.25 95 ILE A N 1
ATOM 776 C CA . ILE A 1 95 ? -5.181 -6.338 10.916 1.00 93.25 95 ILE A CA 1
ATOM 777 C C . ILE A 1 95 ? -5.357 -7.283 9.717 1.00 93.25 95 ILE A C 1
ATOM 779 O O . ILE A 1 95 ? -5.204 -8.498 9.830 1.00 93.25 95 ILE A O 1
ATOM 783 N N . GLU A 1 96 ? -5.616 -6.716 8.544 1.00 96.38 96 GLU A N 1
ATOM 784 C CA . GLU A 1 96 ? -5.394 -7.364 7.249 1.00 96.38 96 GLU A CA 1
ATOM 785 C C . GLU A 1 96 ? -4.534 -6.447 6.375 1.00 96.38 96 GLU A C 1
ATOM 787 O O . GLU A 1 96 ? -4.783 -5.243 6.289 1.00 96.38 96 GLU A O 1
ATOM 792 N N . ILE A 1 97 ? -3.513 -7.008 5.733 1.00 97.25 97 ILE A N 1
ATOM 793 C CA . ILE A 1 97 ? -2.701 -6.313 4.733 1.00 97.25 97 ILE A CA 1
ATOM 794 C C . ILE A 1 97 ? -3.274 -6.600 3.351 1.00 97.25 97 ILE A C 1
ATOM 796 O O . ILE A 1 97 ? -3.589 -7.743 3.034 1.00 97.25 97 ILE A O 1
ATOM 800 N N . VAL A 1 98 ? -3.348 -5.572 2.514 1.00 98.50 98 VAL A N 1
ATOM 801 C CA . VAL A 1 98 ? -3.777 -5.653 1.120 1.00 98.50 98 VAL A CA 1
ATOM 802 C C . VAL A 1 98 ? -2.663 -5.110 0.241 1.00 98.50 98 VAL A C 1
ATOM 804 O O . VAL A 1 98 ? -2.270 -3.959 0.416 1.00 98.50 98 VAL A O 1
ATOM 807 N N . CYS A 1 99 ? -2.153 -5.896 -0.702 1.00 98.44 99 CYS A N 1
ATOM 808 C CA . CYS A 1 99 ? -1.108 -5.442 -1.623 1.00 98.44 99 CYS A CA 1
ATOM 809 C C . CYS A 1 99 ? -1.219 -6.115 -3.000 1.00 98.44 99 CYS A C 1
ATOM 811 O O . CYS A 1 99 ? -1.916 -7.124 -3.133 1.00 98.44 99 CYS A O 1
ATOM 813 N N . PRO A 1 100 ? -0.535 -5.590 -4.029 1.00 98.06 100 PRO A N 1
ATOM 814 C CA . PRO A 1 100 ? -0.335 -6.314 -5.279 1.00 98.06 100 PRO A CA 1
ATOM 815 C C . PRO A 1 100 ? 0.242 -7.720 -5.056 1.00 98.06 100 PRO A C 1
ATOM 817 O O . PRO A 1 100 ? 1.026 -7.948 -4.128 1.00 98.06 100 PRO A O 1
ATOM 820 N N . ALA A 1 101 ? -0.157 -8.663 -5.907 1.00 97.25 101 ALA A N 1
ATOM 821 C CA . ALA A 1 101 ? 0.425 -9.997 -5.979 1.00 97.25 101 ALA A CA 1
ATOM 822 C C . ALA A 1 101 ? 1.805 -9.968 -6.662 1.00 97.25 101 ALA A C 1
ATOM 824 O O . ALA A 1 101 ? 2.130 -9.045 -7.405 1.00 97.25 101 ALA A O 1
ATOM 825 N N . PHE A 1 102 ? 2.606 -11.013 -6.440 1.00 95.81 102 PHE A N 1
ATOM 826 C CA . PHE A 1 102 ? 3.843 -11.232 -7.192 1.00 95.81 102 PHE A CA 1
ATOM 827 C C . PHE A 1 102 ? 3.498 -11.757 -8.596 1.00 95.81 102 PHE A C 1
ATOM 829 O O . PHE A 1 102 ? 3.097 -12.916 -8.745 1.00 95.81 102 PHE A O 1
ATOM 836 N N . GLU A 1 103 ? 3.637 -10.912 -9.616 1.00 93.62 103 GLU A N 1
ATOM 837 C CA . GLU A 1 103 ? 3.168 -11.173 -10.989 1.00 93.62 103 GLU A CA 1
ATOM 838 C C . GLU A 1 103 ? 4.289 -11.094 -12.039 1.00 93.62 103 GLU A C 1
ATOM 840 O O . GLU A 1 103 ? 4.093 -11.522 -13.182 1.00 93.62 103 GLU A O 1
ATOM 845 N N . GLY A 1 104 ? 5.464 -10.552 -11.691 1.00 91.00 104 GLY A N 1
ATOM 846 C CA . GLY A 1 104 ? 6.579 -10.393 -12.631 1.00 91.00 104 GLY A CA 1
ATOM 847 C C . GLY A 1 104 ? 6.357 -9.315 -13.699 1.00 91.00 104 GLY A C 1
ATOM 848 O O . GLY A 1 104 ? 7.055 -9.313 -14.710 1.00 91.00 104 GLY A O 1
ATOM 849 N N . GLY A 1 105 ? 5.346 -8.451 -13.537 1.00 89.81 105 GLY A N 1
ATOM 850 C CA . GLY A 1 105 ? 5.027 -7.357 -14.465 1.00 89.81 105 GLY A CA 1
ATOM 851 C C . GLY A 1 105 ? 5.699 -6.029 -14.122 1.00 89.81 105 GLY A C 1
ATOM 852 O O . GLY A 1 105 ? 6.067 -5.284 -15.025 1.00 89.81 105 GLY A O 1
ATOM 853 N N . HIS A 1 106 ? 5.886 -5.749 -12.831 1.00 93.62 106 HIS A N 1
ATOM 854 C CA . HIS A 1 106 ? 6.547 -4.545 -12.338 1.00 93.62 106 HIS A CA 1
ATOM 855 C C . HIS A 1 106 ? 7.302 -4.855 -11.048 1.00 93.62 106 HIS A C 1
ATOM 857 O O . HIS A 1 106 ? 6.714 -5.308 -10.067 1.00 93.62 106 HIS A O 1
ATOM 863 N N . HIS A 1 107 ? 8.602 -4.575 -11.013 1.00 94.06 107 HIS A N 1
ATOM 864 C CA . HIS A 1 107 ? 9.444 -4.935 -9.870 1.00 94.06 107 HIS A CA 1
ATOM 865 C C . HIS A 1 107 ? 9.037 -4.277 -8.538 1.00 94.06 107 HIS A C 1
ATOM 867 O O . HIS A 1 107 ? 9.191 -4.910 -7.499 1.00 94.06 107 HIS A O 1
ATOM 873 N N . ASP A 1 108 ? 8.454 -3.072 -8.536 1.00 96.00 108 ASP A N 1
ATOM 874 C CA . ASP A 1 108 ? 7.923 -2.466 -7.305 1.00 96.00 108 ASP A CA 1
ATOM 875 C C . ASP A 1 108 ? 6.678 -3.205 -6.779 1.00 96.00 108 ASP A C 1
ATOM 877 O O . ASP A 1 108 ? 6.487 -3.282 -5.565 1.00 96.00 108 ASP A O 1
ATOM 881 N N . HIS A 1 109 ? 5.868 -3.815 -7.658 1.00 96.94 109 HIS A N 1
ATOM 882 C CA . HIS A 1 109 ? 4.723 -4.647 -7.255 1.00 96.94 109 HIS A CA 1
ATOM 883 C C . HIS A 1 109 ? 5.202 -5.967 -6.640 1.00 96.94 109 HIS A C 1
ATOM 885 O O . HIS A 1 109 ? 4.729 -6.408 -5.593 1.00 96.94 109 HIS A O 1
ATOM 891 N N . ASP A 1 110 ? 6.216 -6.573 -7.248 1.00 96.06 110 ASP A N 1
ATOM 892 C CA . ASP A 1 110 ? 6.824 -7.788 -6.713 1.00 96.06 110 ASP A CA 1
ATOM 893 C C . ASP A 1 110 ? 7.523 -7.513 -5.370 1.00 96.06 110 ASP A C 1
ATOM 895 O O . ASP A 1 110 ? 7.397 -8.285 -4.413 1.00 96.06 110 ASP A O 1
ATOM 899 N N . ALA A 1 111 ? 8.216 -6.377 -5.261 1.00 96.62 111 ALA A N 1
ATOM 900 C CA . ALA A 1 111 ? 8.876 -5.966 -4.034 1.00 96.62 111 ALA A CA 1
ATOM 901 C C . ALA A 1 111 ? 7.860 -5.676 -2.915 1.00 96.62 111 ALA A C 1
ATOM 903 O O . ALA A 1 111 ? 8.045 -6.180 -1.805 1.00 96.62 111 ALA A O 1
ATOM 904 N N . ILE A 1 112 ? 6.760 -4.954 -3.180 1.00 97.38 112 ILE A N 1
ATOM 905 C CA . ILE A 1 112 ? 5.721 -4.730 -2.161 1.00 97.38 112 ILE A CA 1
ATOM 906 C C . ILE A 1 112 ? 5.006 -6.032 -1.770 1.00 97.38 112 ILE A C 1
ATOM 908 O O . ILE A 1 112 ? 4.679 -6.186 -0.597 1.00 97.38 112 ILE A O 1
ATOM 912 N N . SER A 1 113 ? 4.820 -6.995 -2.687 1.00 97.81 113 SER A N 1
ATOM 913 C CA . SER A 1 113 ? 4.247 -8.314 -2.365 1.00 97.81 113 SER A CA 1
ATOM 914 C C . SER A 1 113 ? 5.115 -9.056 -1.343 1.00 97.81 113 SER A C 1
ATOM 916 O O . SER A 1 113 ? 4.625 -9.532 -0.312 1.00 97.81 113 SER A O 1
ATOM 918 N N . ILE A 1 114 ? 6.435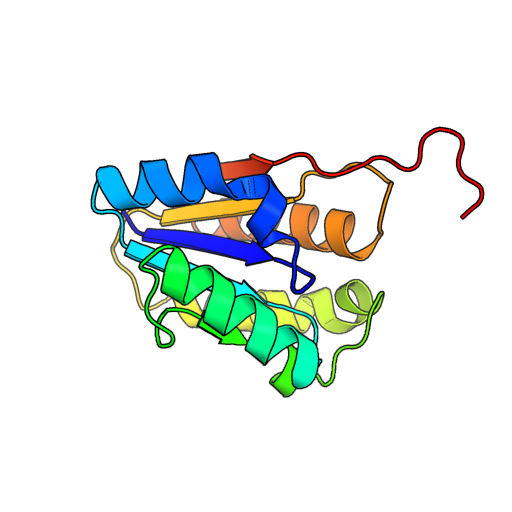 -9.097 -1.568 1.00 97.94 114 ILE A N 1
ATOM 919 C CA . ILE A 1 114 ? 7.388 -9.700 -0.622 1.00 97.94 114 ILE A CA 1
ATOM 920 C C . ILE A 1 114 ? 7.334 -8.971 0.729 1.00 97.94 114 ILE A C 1
ATOM 922 O O . ILE A 1 114 ? 7.330 -9.612 1.785 1.00 97.94 114 ILE A O 1
ATOM 926 N N . LEU A 1 115 ? 7.256 -7.640 0.704 1.00 96.94 115 LEU A N 1
ATOM 927 C CA . LEU A 1 115 ? 7.183 -6.801 1.899 1.00 96.94 115 LEU A CA 1
ATOM 928 C C . LEU A 1 115 ? 5.882 -7.048 2.682 1.00 96.94 115 LEU A C 1
ATOM 930 O O . LEU A 1 115 ? 5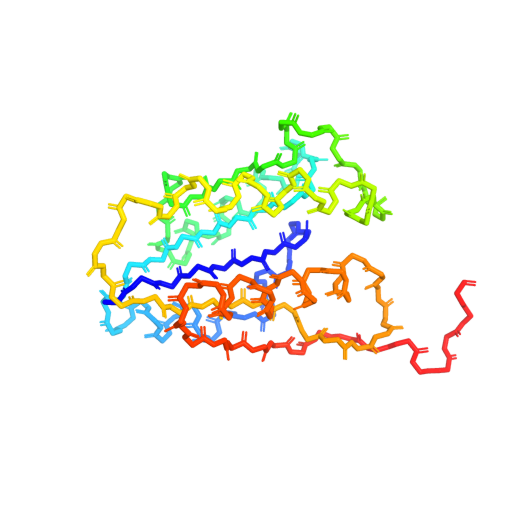.929 -7.255 3.894 1.00 96.94 115 LEU A O 1
ATOM 934 N N . GLY A 1 116 ? 4.740 -7.131 1.997 1.00 97.06 116 GLY A N 1
ATOM 935 C CA . GLY A 1 116 ? 3.437 -7.466 2.570 1.00 97.06 116 GLY A CA 1
ATOM 936 C C . GLY A 1 116 ? 3.437 -8.837 3.246 1.00 97.06 116 GLY A C 1
ATOM 937 O O . GLY A 1 116 ? 2.977 -8.960 4.380 1.00 97.06 116 GLY A O 1
ATOM 938 N N . ARG A 1 117 ? 4.053 -9.852 2.626 1.00 98.00 117 ARG A N 1
ATOM 939 C CA . ARG A 1 117 ? 4.237 -11.188 3.231 1.00 98.00 117 ARG A CA 1
ATOM 940 C C . ARG A 1 117 ? 5.114 -11.149 4.479 1.00 98.00 117 ARG A C 1
ATOM 942 O O . ARG A 1 117 ? 4.792 -11.796 5.478 1.00 98.00 117 ARG A O 1
ATOM 949 N N . ALA A 1 118 ? 6.216 -10.401 4.434 1.00 96.81 118 ALA A N 1
ATOM 950 C CA . ALA A 1 118 ? 7.099 -10.239 5.585 1.00 96.81 118 ALA A CA 1
ATOM 951 C C . ALA A 1 118 ? 6.372 -9.553 6.752 1.00 96.81 118 ALA A C 1
ATOM 953 O O . ALA A 1 118 ? 6.467 -10.016 7.889 1.00 96.81 118 ALA A O 1
ATOM 954 N N . LEU A 1 119 ? 5.601 -8.498 6.472 1.00 95.00 119 LEU A N 1
ATOM 955 C CA . LEU A 1 119 ? 4.807 -7.786 7.473 1.00 95.00 119 LEU A CA 1
ATOM 956 C C . LEU A 1 119 ? 3.679 -8.652 8.032 1.00 95.00 119 LEU A C 1
ATOM 958 O O . LEU A 1 119 ? 3.547 -8.730 9.248 1.00 95.00 119 LEU A O 1
ATOM 962 N N . ALA A 1 120 ? 2.934 -9.365 7.185 1.00 94.88 120 ALA A N 1
ATOM 963 C CA . ALA A 1 120 ? 1.861 -10.256 7.625 1.00 94.88 120 ALA A CA 1
ATOM 964 C C . ALA A 1 120 ? 2.380 -11.343 8.573 1.00 94.88 120 ALA A C 1
ATOM 966 O O . ALA A 1 120 ? 1.778 -11.619 9.610 1.00 94.88 120 ALA A O 1
ATOM 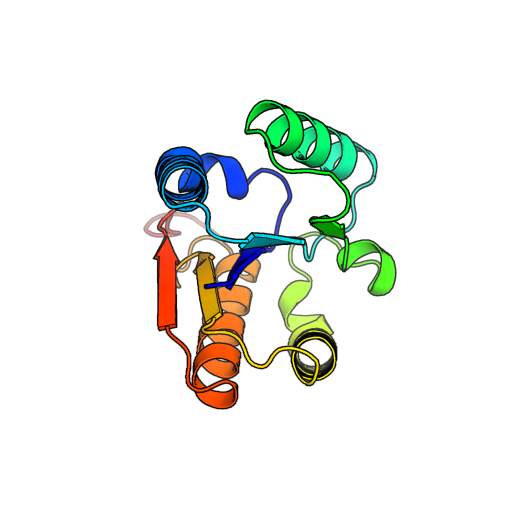967 N N . LYS A 1 121 ? 3.559 -11.906 8.273 1.00 94.75 121 LYS A N 1
ATOM 968 C CA . LYS A 1 121 ? 4.237 -12.852 9.165 1.00 94.75 121 LYS A CA 1
ATOM 969 C C . LYS A 1 121 ? 4.638 -12.203 10.492 1.00 94.75 121 LYS A C 1
ATOM 971 O O . LYS A 1 121 ? 4.432 -12.805 11.543 1.00 94.75 121 LYS A O 1
ATOM 976 N N . SER A 1 122 ? 5.215 -11.005 10.449 1.00 92.69 122 SER A N 1
ATOM 977 C CA . SER A 1 122 ? 5.676 -10.287 11.643 1.00 92.69 122 SER A CA 1
ATOM 978 C C . SER A 1 122 ? 4.533 -9.799 12.532 1.00 92.69 122 SER A C 1
ATOM 980 O O . SER A 1 122 ? 4.675 -9.795 13.751 1.00 92.69 122 SER A O 1
ATOM 982 N N . TRP A 1 123 ? 3.401 -9.420 11.942 1.00 91.00 123 TRP A N 1
ATOM 983 C CA . TRP A 1 123 ? 2.197 -8.969 12.647 1.00 91.00 123 TRP A CA 1
ATOM 984 C C . TRP A 1 123 ? 1.209 -10.097 12.941 1.00 91.00 123 TRP A C 1
ATOM 986 O O . TRP A 1 123 ? 0.205 -9.851 13.599 1.00 91.00 123 TRP A O 1
ATOM 996 N N . GLN A 1 124 ? 1.488 -11.318 12.473 1.00 92.75 124 GLN A N 1
ATOM 997 C CA . GLN A 1 124 ? 0.601 -12.480 12.593 1.00 92.75 124 GLN A CA 1
ATOM 998 C C . GLN A 1 124 ? -0.821 -12.183 12.095 1.00 92.75 124 GLN A C 1
ATOM 1000 O O . GLN A 1 124 ? -1.807 -12.519 12.747 1.00 92.75 124 GLN A O 1
ATOM 1005 N N . CYS A 1 125 ? -0.916 -11.527 10.940 1.00 93.12 125 CYS A N 1
ATOM 1006 C CA . CYS A 1 125 ? -2.169 -11.017 10.402 1.00 93.12 125 CYS A CA 1
ATOM 1007 C C . CYS A 1 125 ? -2.470 -11.576 9.003 1.00 93.12 125 CYS A C 1
ATOM 1009 O O . CYS A 1 125 ? -1.632 -12.238 8.384 1.00 93.12 125 CYS A O 1
ATOM 1011 N N . ASN A 1 126 ? -3.689 -11.338 8.515 1.00 95.81 126 ASN A N 1
ATOM 1012 C CA . ASN A 1 126 ? -4.096 -11.811 7.194 1.00 95.81 126 ASN A CA 1
ATOM 1013 C C . ASN A 1 126 ? -3.432 -10.988 6.086 1.00 95.81 126 ASN A C 1
ATOM 1015 O O . ASN A 1 126 ? -3.194 -9.789 6.238 1.00 95.81 126 ASN A O 1
ATOM 1019 N N . LEU A 1 127 ? -3.176 -11.641 4.953 1.00 97.62 127 LEU A N 1
ATOM 1020 C CA . LEU A 1 127 ? -2.701 -11.010 3.729 1.00 97.62 127 LEU A CA 1
ATOM 1021 C C . LEU A 1 127 ? -3.693 -11.296 2.601 1.00 97.62 127 LEU A C 1
ATOM 1023 O O . LEU A 1 127 ? -3.976 -12.455 2.301 1.00 97.62 127 LEU A O 1
ATOM 1027 N N . PHE A 1 128 ? -4.169 -10.237 1.961 1.00 98.38 128 PHE A N 1
ATOM 1028 C CA . PHE A 1 128 ? -4.946 -10.278 0.736 1.00 98.38 128 PHE A CA 1
ATOM 1029 C C . PHE A 1 128 ? -4.097 -9.719 -0.408 1.00 98.38 128 PHE A C 1
ATOM 1031 O O . PHE A 1 128 ? -3.690 -8.559 -0.387 1.00 98.38 128 PHE A O 1
ATOM 1038 N N . GLU A 1 129 ? -3.854 -10.530 -1.430 1.00 98.00 129 GLU A N 1
ATOM 1039 C CA . GLU A 1 129 ? -3.143 -10.096 -2.631 1.00 98.00 129 GLU A CA 1
ATOM 1040 C C . GLU A 1 129 ? -4.133 -9.877 -3.778 1.00 98.00 129 GLU A C 1
ATOM 1042 O O . GLU A 1 129 ? -5.037 -10.691 -3.981 1.00 98.00 129 GLU A O 1
ATOM 1047 N N . PHE A 1 130 ? -3.971 -8.786 -4.528 1.00 97.69 130 PHE A N 1
ATOM 1048 C CA . PHE A 1 130 ? -4.772 -8.512 -5.722 1.00 97.69 130 PHE A CA 1
ATOM 1049 C C . PHE A 1 130 ? -3.915 -8.458 -6.985 1.00 97.69 130 PHE A C 1
ATOM 1051 O O . PHE A 1 130 ? -2.744 -8.091 -6.948 1.00 97.69 130 PHE A O 1
ATOM 1058 N N . TYR A 1 131 ? -4.523 -8.849 -8.100 1.00 94.69 131 TYR A N 1
ATOM 1059 C CA . TYR A 1 131 ? -3.878 -8.941 -9.406 1.00 94.69 131 TYR A CA 1
ATOM 1060 C C . TYR A 1 131 ? -4.029 -7.629 -10.179 1.00 94.69 131 TYR A C 1
ATOM 1062 O O . TYR A 1 131 ? -5.100 -7.013 -10.127 1.00 94.69 131 TYR A O 1
ATOM 1070 N N . LEU A 1 132 ? -2.989 -7.220 -10.910 1.00 92.31 132 LEU A N 1
ATOM 1071 C CA . LEU A 1 132 ? -3.035 -6.062 -11.805 1.00 92.31 132 LEU A CA 1
ATOM 1072 C C . LEU A 1 132 ? -2.653 -6.477 -13.228 1.00 92.31 132 LEU A C 1
ATOM 1074 O O . LEU A 1 132 ? -3.481 -6.392 -14.138 1.00 92.31 132 LEU A O 1
ATOM 1078 N N . TYR A 1 133 ? -1.404 -6.904 -13.425 1.00 89.75 133 TYR A N 1
ATOM 1079 C CA . TYR A 1 133 ? -0.844 -7.265 -14.726 1.00 89.75 133 TYR A CA 1
ATOM 1080 C C . TYR A 1 133 ? 0.465 -8.056 -14.580 1.00 89.75 133 TYR A C 1
ATOM 1082 O O . TYR A 1 133 ? 1.263 -7.829 -13.676 1.00 89.75 133 TYR A O 1
ATOM 1090 N N . HIS A 1 134 ? 0.738 -8.950 -15.534 1.00 88.44 134 HIS A N 1
ATOM 1091 C CA . HIS A 1 134 ? 1.957 -9.762 -15.558 1.00 88.44 134 HIS A CA 1
ATOM 1092 C C . HIS A 1 134 ? 2.870 -9.418 -16.743 1.00 88.44 134 HIS A C 1
ATOM 1094 O O . HIS A 1 134 ? 2.403 -9.019 -17.811 1.00 88.44 134 HIS A O 1
ATOM 1100 N N . GLY A 1 135 ? 4.169 -9.686 -16.601 1.00 84.88 135 GLY A N 1
ATOM 1101 C CA . GLY A 1 135 ? 5.179 -9.478 -17.650 1.00 84.88 135 GLY A CA 1
ATOM 1102 C C . GLY A 1 135 ? 5.296 -10.617 -18.671 1.00 84.88 135 GLY A C 1
ATOM 1103 O O . GLY A 1 135 ? 6.252 -10.674 -19.440 1.00 84.88 135 GLY A O 1
ATOM 1104 N N . TYR A 1 136 ? 4.372 -11.586 -18.682 1.00 88.50 136 TYR A N 1
ATOM 1105 C CA . TYR A 1 136 ? 4.457 -12.704 -19.626 1.00 88.50 136 TYR A CA 1
ATOM 1106 C C . TYR A 1 136 ? 4.413 -12.213 -21.081 1.00 88.50 136 TYR A C 1
ATOM 1108 O O . TYR A 1 136 ? 3.415 -11.658 -21.537 1.00 88.50 136 TYR A O 1
ATOM 1116 N N . GLY A 1 137 ? 5.500 -12.459 -21.817 1.00 88.19 137 GLY A N 1
ATOM 1117 C CA . GLY A 1 137 ? 5.626 -12.099 -23.229 1.00 88.19 137 GLY A CA 1
ATOM 1118 C C . GLY A 1 137 ? 6.013 -10.641 -23.498 1.00 88.19 137 GLY A C 1
ATOM 1119 O O . GLY A 1 137 ? 6.040 -10.251 -24.666 1.00 88.19 137 GLY A O 1
ATOM 1120 N N . THR A 1 138 ? 6.333 -9.844 -22.473 1.00 81.31 138 THR A N 1
ATOM 1121 C CA . THR A 1 138 ? 6.866 -8.485 -22.649 1.00 81.31 138 THR A CA 1
ATOM 1122 C C . THR A 1 138 ? 8.397 -8.495 -22.685 1.00 81.31 138 THR A C 1
ATOM 1124 O O . THR A 1 138 ? 9.046 -9.381 -22.130 1.00 81.31 138 THR A O 1
ATOM 1127 N N . GLN A 1 139 ? 8.992 -7.522 -23.380 1.00 72.38 139 GLN A N 1
ATOM 1128 C CA . GLN A 1 139 ? 10.423 -7.234 -23.259 1.00 72.38 139 GLN A CA 1
ATOM 1129 C C . GLN A 1 139 ? 10.572 -6.200 -22.141 1.00 72.38 139 GLN A C 1
ATOM 1131 O O . GLN A 1 139 ? 9.967 -5.132 -22.238 1.00 72.38 139 GLN A O 1
ATOM 1136 N N . GLY A 1 140 ? 11.269 -6.575 -21.064 1.00 59.38 140 GLY A N 1
ATOM 1137 C CA . GLY A 1 140 ? 11.594 -5.685 -19.944 1.00 59.38 140 GLY A CA 1
ATOM 1138 C C . GLY A 1 140 ? 12.688 -4.685 -20.279 1.00 59.38 140 GLY A C 1
ATOM 1139 O O . GLY A 1 140 ? 13.459 -4.951 -21.232 1.00 59.38 140 GLY A O 1
#

Secondary structure (DSSP, 8-state):
-EEEEEESSTTGGGGGHHHHHHHHHTT-EEEEEE-S--HHHHHHHHHHHHHTT--GGGEEETHHHHTPPTT-GGGGHHHHHHHHHHHHTT--S-EEEEEE---SS-HHHHHHHHHHHHHHHHHT-EEEEE-----TT---

Sequence (140 aa):
MTIIYLLPHFDDEIFIIPKIRTDREHGHSQLFIFFMSSPLRAKESLRFLQKLGIATEKVLLMGDKFAANDGQLLNYFNEFYSAMISLTQIHNDDIEIVCPAFEGGHHDHDAISILGRALAKSWQCNLFEFYLYHGYGTQG